Protein AF-A0A7I5E8Y0-F1 (afdb_monomer_lite)

Radius of gyration: 17.75 Å; chains: 1; bounding box: 45×27×52 Å

Foldseek 3Di:
DVVVVVVLVVLLVVLLVLVVVVVVCVVVVVCPPPVPVSVVVVVVVLVVSVVVLVVVCVVVPPDDDDPDPVCVVVVCVVCVSSVLSVLLSVLSVVLVVLVCCCRVVVDPDPPCNSCVSVVVNVVSVVVVVVVVVVVVVVD

Secondary structure (DSSP, 8-state):
-HHHHHHHHHHHHHHHHHHHHHHHHHHTTGGGS-HHHHHHHHHHHHHHHHHHHHHHHHHH-SS-----THHHHHHHHHTHHHHHHHHHHHHHHHHHHHHHHHHTS-----HHHHHHHHHHHHHHHHHHHHHHHHHHHT-

Structure (mmCIF,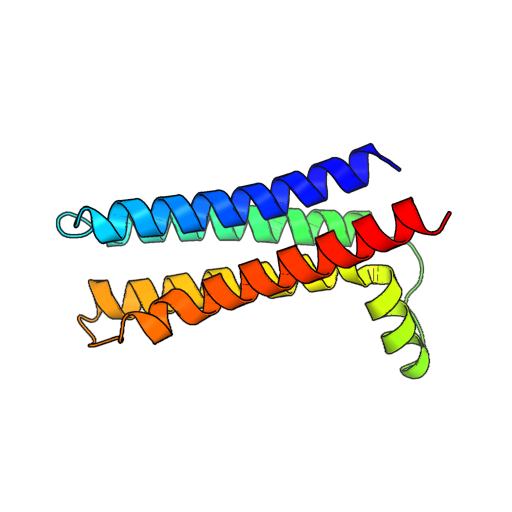 N/CA/C/O backbone):
data_AF-A0A7I5E8Y0-F1
#
_entry.id   AF-A0A7I5E8Y0-F1
#
loop_
_atom_site.group_PDB
_atom_site.id
_atom_site.type_symbol
_atom_site.label_atom_id
_atom_site.label_alt_id
_atom_site.label_comp_id
_atom_site.label_asym_id
_atom_site.label_entity_id
_atom_site.label_seq_id
_atom_site.pdbx_PDB_ins_code
_atom_site.Cartn_x
_atom_site.Cartn_y
_atom_site.Cartn_z
_atom_site.occupancy
_atom_site.B_iso_or_equiv
_atom_site.auth_seq_id
_atom_site.auth_comp_id
_atom_site.auth_asym_id
_atom_site.auth_atom_id
_atom_site.pdbx_PDB_model_num
ATOM 1 N N . MET A 1 1 ? 19.290 9.876 -15.727 1.00 33.78 1 MET A N 1
ATOM 2 C CA . MET A 1 1 ? 18.531 8.641 -15.405 1.00 33.78 1 MET A CA 1
ATOM 3 C C . MET A 1 1 ? 18.499 8.306 -13.907 1.00 33.78 1 MET A C 1
ATOM 5 O O . MET A 1 1 ? 17.454 7.860 -13.460 1.00 33.78 1 MET A O 1
ATOM 9 N N . ALA A 1 2 ? 19.541 8.596 -13.111 1.00 29.73 2 ALA A N 1
ATOM 10 C CA . ALA A 1 2 ? 19.578 8.294 -11.666 1.00 29.73 2 ALA A CA 1
ATOM 11 C C . ALA A 1 2 ? 18.574 9.081 -10.781 1.00 29.73 2 ALA A C 1
ATOM 13 O O . ALA A 1 2 ? 18.039 8.543 -9.813 1.00 29.73 2 ALA A O 1
ATOM 14 N N . VAL A 1 3 ? 18.260 10.337 -11.126 1.00 34.12 3 VAL A N 1
ATOM 15 C CA . VAL A 1 3 ? 17.324 11.185 -10.351 1.00 34.12 3 VAL A CA 1
ATOM 16 C C . VAL A 1 3 ? 15.879 10.669 -10.439 1.00 34.12 3 VAL A C 1
ATOM 18 O O . VAL A 1 3 ? 15.155 10.641 -9.447 1.00 34.12 3 VAL A O 1
ATOM 21 N N . LEU A 1 4 ? 15.483 10.159 -11.612 1.00 43.97 4 LEU A N 1
ATOM 22 C CA . LEU A 1 4 ? 14.143 9.611 -11.847 1.00 43.97 4 LEU A CA 1
ATOM 23 C C . LEU A 1 4 ? 13.924 8.283 -11.104 1.00 43.97 4 LEU A C 1
ATOM 25 O O . LEU A 1 4 ? 12.803 7.971 -10.715 1.00 43.97 4 LEU A O 1
ATOM 29 N N . THR A 1 5 ? 14.983 7.495 -10.900 1.00 50.25 5 THR A N 1
ATOM 30 C CA . THR A 1 5 ? 14.957 6.281 -10.068 1.00 50.25 5 THR A CA 1
ATOM 31 C C . THR A 1 5 ? 14.964 6.598 -8.570 1.00 50.25 5 THR A C 1
ATOM 33 O O . THR A 1 5 ? 14.319 5.883 -7.806 1.00 50.25 5 THR A O 1
ATOM 36 N N . GLY A 1 6 ? 15.611 7.693 -8.152 1.00 51.66 6 GLY A N 1
ATOM 37 C CA . GLY A 1 6 ? 15.645 8.139 -6.754 1.00 51.66 6 GLY A CA 1
ATOM 38 C C . GLY A 1 6 ? 14.268 8.544 -6.222 1.00 51.66 6 GLY A C 1
ATOM 39 O O . GLY A 1 6 ? 13.823 8.012 -5.207 1.00 51.66 6 GLY A O 1
ATOM 40 N N . HIS A 1 7 ? 13.538 9.400 -6.947 1.00 57.16 7 HIS A N 1
ATOM 41 C CA . HIS A 1 7 ? 12.173 9.795 -6.560 1.00 57.16 7 HIS A CA 1
ATOM 42 C C . HIS A 1 7 ? 11.203 8.612 -6.460 1.00 57.16 7 HIS A C 1
ATOM 44 O O . HIS A 1 7 ? 10.363 8.571 -5.564 1.00 57.16 7 HIS A O 1
ATOM 50 N N . LYS A 1 8 ? 11.350 7.607 -7.328 1.00 59.84 8 LYS A N 1
ATOM 51 C CA . LYS A 1 8 ? 10.506 6.403 -7.320 1.00 59.84 8 LYS A CA 1
ATOM 52 C C . LYS A 1 8 ? 10.743 5.511 -6.101 1.00 59.84 8 LYS A C 1
ATOM 54 O O . LYS A 1 8 ? 9.792 4.916 -5.598 1.00 59.84 8 LYS A O 1
ATOM 59 N N . CYS A 1 9 ? 11.988 5.425 -5.634 1.00 63.91 9 CYS A N 1
ATOM 60 C CA . CYS A 1 9 ? 12.346 4.675 -4.432 1.00 63.91 9 CYS A CA 1
ATOM 61 C C . CYS A 1 9 ? 11.833 5.384 -3.171 1.00 63.91 9 CYS A C 1
ATOM 63 O O . CYS A 1 9 ? 11.231 4.747 -2.314 1.00 63.91 9 CYS A O 1
ATOM 65 N N . ILE A 1 10 ? 11.973 6.715 -3.119 1.00 66.88 10 ILE A N 1
ATOM 66 C CA . ILE A 1 10 ? 11.453 7.560 -2.031 1.00 66.88 10 ILE A CA 1
ATOM 67 C C . ILE A 1 10 ? 9.933 7.406 -1.897 1.00 66.88 10 ILE A C 1
ATOM 69 O O . ILE A 1 10 ? 9.427 7.290 -0.788 1.00 66.88 10 ILE A O 1
ATOM 73 N N . ALA A 1 11 ? 9.210 7.334 -3.016 1.00 65.75 11 ALA A N 1
ATOM 74 C CA . ALA A 1 11 ? 7.762 7.143 -3.038 1.00 65.75 11 ALA A CA 1
ATOM 75 C C . ALA A 1 11 ? 7.320 5.800 -2.414 1.00 65.75 11 ALA A C 1
ATOM 77 O O . ALA A 1 11 ? 6.379 5.767 -1.625 1.00 65.75 11 ALA A O 1
ATOM 78 N N . LEU A 1 12 ? 8.006 4.698 -2.738 1.00 66.62 12 LEU A N 1
ATOM 79 C CA . LEU A 1 12 ? 7.767 3.382 -2.124 1.00 66.62 12 LEU A CA 1
ATOM 80 C C . LEU A 1 12 ? 8.129 3.377 -0.634 1.00 66.62 12 LEU A C 1
ATOM 82 O O . LEU A 1 12 ? 7.392 2.831 0.185 1.00 66.62 12 LEU A O 1
ATOM 86 N N . TRP A 1 13 ? 9.240 4.026 -0.287 1.00 72.88 13 TRP A N 1
ATOM 87 C CA . TRP A 1 13 ? 9.667 4.205 1.098 1.00 72.88 13 TRP A CA 1
ATOM 88 C C . TRP A 1 13 ? 8.639 4.983 1.917 1.00 72.88 13 TRP A C 1
ATOM 90 O O . TRP A 1 13 ? 8.342 4.614 3.048 1.00 72.88 13 TRP A O 1
ATOM 100 N N . PHE A 1 14 ? 8.060 6.029 1.332 1.00 72.56 14 PHE A N 1
ATOM 101 C CA . PHE A 1 14 ? 7.040 6.846 1.972 1.00 72.56 14 PHE A CA 1
ATOM 102 C C . PHE A 1 14 ? 5.750 6.055 2.234 1.00 72.56 14 PHE A C 1
ATOM 104 O O . PHE A 1 14 ? 5.207 6.147 3.332 1.00 72.56 14 PHE A O 1
ATOM 111 N N . ILE A 1 15 ? 5.306 5.214 1.285 1.00 72.06 15 ILE A N 1
ATOM 112 C CA . ILE A 1 15 ? 4.180 4.281 1.497 1.00 72.06 15 ILE A CA 1
ATOM 113 C C . ILE A 1 15 ? 4.477 3.341 2.665 1.00 72.06 15 ILE A C 1
ATOM 115 O O . ILE A 1 15 ? 3.656 3.209 3.572 1.00 72.06 15 ILE A O 1
ATOM 119 N N . LEU A 1 16 ? 5.646 2.694 2.653 1.00 73.75 16 LEU A N 1
ATOM 120 C CA . LEU A 1 16 ? 6.040 1.759 3.707 1.00 73.75 16 LEU A CA 1
ATOM 121 C C . LEU A 1 16 ? 6.064 2.443 5.076 1.00 73.75 16 LEU A C 1
ATOM 123 O O . LEU A 1 16 ? 5.531 1.906 6.045 1.00 73.75 16 LEU A O 1
ATOM 127 N N . LEU A 1 17 ? 6.612 3.653 5.143 1.00 79.88 17 LEU A N 1
ATOM 128 C CA . LEU A 1 17 ? 6.685 4.446 6.363 1.00 79.88 17 LEU A CA 1
ATOM 129 C C . LEU A 1 17 ? 5.286 4.827 6.873 1.00 79.88 17 LEU A C 1
ATOM 131 O O . LEU A 1 17 ? 5.010 4.652 8.057 1.00 79.88 17 LEU A O 1
ATOM 135 N N . LEU A 1 18 ? 4.373 5.254 5.996 1.00 76.12 18 LEU A N 1
ATOM 136 C CA . LEU A 1 18 ? 2.969 5.511 6.350 1.00 76.12 18 LEU A CA 1
ATOM 137 C C . LEU A 1 18 ? 2.268 4.256 6.887 1.00 76.12 18 LEU A C 1
ATOM 139 O O . LEU A 1 18 ? 1.593 4.316 7.919 1.00 76.12 18 LEU A O 1
ATOM 143 N N . THR A 1 19 ? 2.460 3.104 6.239 1.00 74.25 19 THR A N 1
ATOM 144 C CA . THR A 1 19 ? 1.890 1.834 6.721 1.00 74.25 19 THR A CA 1
ATOM 145 C C . THR A 1 19 ? 2.483 1.408 8.065 1.00 74.25 19 THR A C 1
ATOM 147 O O . THR A 1 19 ? 1.752 0.935 8.930 1.00 74.25 19 THR A O 1
ATOM 150 N N . LEU A 1 20 ? 3.778 1.647 8.291 1.00 79.19 20 LEU A N 1
ATOM 151 C CA . LEU A 1 20 ? 4.441 1.368 9.564 1.00 79.19 20 LEU A CA 1
ATOM 152 C C . LEU A 1 20 ? 3.877 2.250 10.684 1.00 79.19 20 LEU A C 1
ATOM 154 O O . LEU A 1 20 ? 3.506 1.732 11.733 1.00 79.19 20 LEU A O 1
ATOM 158 N N . ILE A 1 21 ? 3.750 3.561 10.447 1.00 80.12 21 ILE A N 1
ATOM 159 C CA . ILE A 1 21 ? 3.141 4.503 11.400 1.00 80.12 21 ILE A CA 1
ATOM 160 C C . ILE A 1 21 ? 1.719 4.053 11.756 1.00 80.12 21 ILE A C 1
ATOM 162 O O . ILE A 1 21 ? 1.355 4.033 12.930 1.00 80.12 21 ILE A O 1
ATOM 166 N N . SER A 1 22 ? 0.938 3.628 10.759 1.00 74.38 22 SER A N 1
ATOM 167 C CA . SER A 1 22 ? -0.422 3.113 10.964 1.00 74.38 22 SER A CA 1
ATOM 168 C C . SER A 1 22 ? -0.458 1.925 11.926 1.00 74.38 22 SER A C 1
ATOM 170 O O . SER A 1 22 ? -1.337 1.843 12.780 1.00 74.38 22 SER A O 1
ATOM 172 N N . ILE A 1 23 ? 0.501 1.006 11.800 1.00 77.06 23 ILE A N 1
ATOM 173 C CA . ILE A 1 23 ? 0.593 -0.193 12.640 1.00 77.06 23 ILE A CA 1
ATOM 174 C C . ILE A 1 23 ? 1.046 0.144 14.047 1.00 77.06 23 ILE A C 1
ATOM 176 O O . ILE A 1 23 ? 0.479 -0.389 14.992 1.00 77.06 23 ILE A O 1
ATOM 180 N N . VAL A 1 24 ? 2.051 1.007 14.190 1.00 79.81 24 VAL A N 1
ATOM 181 C CA . VAL A 1 24 ? 2.550 1.418 15.508 1.00 79.81 24 VAL A CA 1
ATOM 182 C C . VAL A 1 24 ? 1.419 2.065 16.304 1.00 79.81 24 VAL A C 1
ATOM 184 O O . VAL A 1 24 ? 1.128 1.629 17.412 1.00 79.81 24 VAL A O 1
ATOM 187 N N . ILE A 1 25 ? 0.687 3.003 15.696 1.00 77.00 25 ILE A N 1
ATOM 188 C CA . ILE A 1 25 ? -0.457 3.658 16.348 1.00 77.00 25 ILE A CA 1
ATOM 189 C C . ILE A 1 25 ? -1.590 2.658 16.637 1.00 77.00 25 ILE A C 1
ATOM 191 O O . ILE A 1 25 ? -2.270 2.773 17.656 1.00 77.00 25 ILE A O 1
ATOM 195 N N . TYR A 1 26 ? -1.790 1.661 15.768 1.00 75.25 26 TYR A N 1
ATOM 196 C CA . TYR A 1 26 ? -2.754 0.583 15.999 1.00 75.25 26 TYR A CA 1
ATOM 197 C C . TYR A 1 26 ? -2.378 -0.299 17.196 1.00 75.25 26 TYR A C 1
ATOM 199 O O . TYR A 1 26 ? -3.239 -0.591 18.024 1.00 75.25 26 TYR A O 1
ATOM 207 N N . LEU A 1 27 ? -1.113 -0.707 17.302 1.00 75.81 27 LEU A N 1
ATOM 208 C CA . LEU A 1 27 ? -0.614 -1.545 18.395 1.00 75.81 27 LEU A CA 1
ATOM 209 C C . LEU A 1 27 ? -0.602 -0.805 19.736 1.00 75.81 27 LEU A C 1
ATOM 211 O O . LEU A 1 27 ? -0.900 -1.420 20.756 1.00 75.81 27 LEU A O 1
ATOM 215 N N . ASP A 1 28 ? -0.339 0.501 19.723 1.00 76.88 28 ASP A N 1
ATOM 216 C CA . ASP A 1 28 ? -0.390 1.355 20.916 1.00 76.88 28 ASP A CA 1
ATOM 217 C C . ASP A 1 28 ? -1.828 1.660 21.386 1.00 76.88 28 ASP A C 1
ATOM 219 O O . ASP A 1 28 ? -2.021 2.345 22.390 1.00 76.88 28 ASP A O 1
ATOM 223 N N . GLY A 1 29 ? -2.860 1.192 20.668 1.00 69.31 29 GLY A N 1
ATOM 224 C CA . GLY A 1 29 ? -4.262 1.514 20.972 1.00 69.31 29 GLY A CA 1
ATOM 225 C C . GLY A 1 29 ? -4.616 2.989 20.727 1.00 69.31 29 GLY A C 1
ATOM 226 O O . GLY A 1 29 ? -5.646 3.485 21.179 1.00 69.31 29 GLY A O 1
ATOM 227 N N . GLY A 1 30 ? -3.779 3.726 19.989 1.00 67.00 30 GLY A N 1
ATOM 228 C CA . GLY A 1 30 ? -3.912 5.174 19.799 1.00 67.00 30 GLY A CA 1
ATOM 229 C C . GLY A 1 30 ? -5.169 5.608 19.033 1.00 67.00 30 GLY A C 1
ATOM 230 O O . GLY A 1 30 ? -5.552 6.778 19.078 1.00 67.00 30 GLY A O 1
ATOM 231 N N . PHE A 1 31 ? -5.845 4.675 18.363 1.00 65.62 31 PHE A N 1
ATOM 232 C CA . PHE A 1 31 ? -7.076 4.931 17.617 1.00 65.62 31 PHE A CA 1
ATOM 233 C C . PHE A 1 31 ? -8.335 5.056 18.487 1.00 65.62 31 PHE A C 1
ATOM 235 O O . PHE A 1 31 ? -9.367 5.469 17.963 1.00 65.62 31 PHE A O 1
ATOM 242 N N . ASP A 1 32 ? -8.272 4.769 19.789 1.00 65.12 32 ASP A N 1
ATOM 243 C CA . ASP A 1 32 ? -9.458 4.741 20.661 1.00 65.12 32 ASP A CA 1
ATOM 244 C C . ASP A 1 32 ? -10.111 6.114 20.873 1.00 65.12 32 ASP A C 1
ATOM 246 O O . ASP A 1 32 ? -11.302 6.204 21.166 1.00 65.12 32 ASP A O 1
ATOM 250 N N . LYS A 1 33 ? -9.355 7.210 20.724 1.00 67.25 33 LYS A N 1
ATOM 251 C CA . LYS A 1 33 ? -9.885 8.557 20.985 1.00 67.25 33 LYS A CA 1
ATOM 252 C C . LYS A 1 33 ? -10.569 9.170 19.765 1.00 67.25 33 LYS A C 1
ATOM 254 O O . LYS A 1 33 ? -11.664 9.705 19.908 1.00 67.25 33 LYS A O 1
ATOM 259 N N . GLN A 1 34 ? -9.931 9.141 18.588 1.00 72.94 34 GLN A N 1
ATOM 260 C CA . GLN A 1 34 ? -10.434 9.790 17.362 1.00 72.94 34 GLN A CA 1
ATOM 261 C C . GLN A 1 34 ? -9.899 9.106 16.086 1.00 72.94 34 GLN A C 1
ATOM 263 O O . GLN A 1 34 ? -9.040 9.662 15.395 1.00 72.94 34 GLN A O 1
ATOM 268 N N . PRO A 1 35 ? -10.412 7.917 15.719 1.00 74.62 35 PRO A N 1
ATOM 269 C CA . PRO A 1 35 ? -9.866 7.156 14.598 1.00 74.62 35 PRO A CA 1
ATOM 270 C C . PRO A 1 35 ? -10.078 7.855 13.248 1.00 74.62 35 PRO A C 1
ATOM 272 O O . PRO A 1 35 ? -9.228 7.791 12.362 1.00 74.62 35 PRO A O 1
ATOM 275 N N . TYR A 1 36 ? -11.180 8.594 13.106 1.00 76.38 36 TYR A N 1
ATOM 276 C CA . TYR A 1 36 ? -11.570 9.266 11.866 1.00 76.38 36 TYR A CA 1
ATOM 277 C C . TYR A 1 36 ? -10.568 10.322 11.384 1.00 76.38 36 TYR A C 1
ATOM 279 O O . TYR A 1 36 ? -10.310 10.397 10.187 1.00 76.38 36 TYR A O 1
ATOM 287 N N . LEU A 1 37 ? -9.973 11.117 12.284 1.00 77.06 37 LEU A N 1
ATOM 288 C CA . LEU A 1 37 ? -9.011 12.157 11.887 1.00 77.06 37 LEU A CA 1
ATOM 289 C C . LEU A 1 37 ? -7.760 11.559 11.244 1.00 77.06 37 LEU A C 1
ATOM 291 O O . LEU A 1 37 ? -7.243 12.096 10.267 1.00 77.06 37 LEU A O 1
ATOM 295 N N . MET A 1 38 ? -7.301 10.421 11.760 1.00 77.31 38 MET A N 1
ATOM 296 C CA . MET A 1 38 ? -6.141 9.732 11.213 1.00 77.31 38 MET A CA 1
ATOM 297 C C . MET A 1 38 ? -6.433 9.149 9.825 1.00 77.31 38 MET A C 1
ATOM 299 O O . MET A 1 38 ? -5.628 9.323 8.914 1.00 77.31 38 MET A O 1
ATOM 303 N N . PHE A 1 39 ? -7.615 8.555 9.622 1.00 80.00 39 PHE A N 1
ATOM 304 C CA . PHE A 1 39 ? -8.035 8.096 8.292 1.00 80.00 39 PHE A CA 1
ATOM 305 C C . PHE A 1 39 ? -8.199 9.246 7.290 1.00 80.00 39 PHE A C 1
ATOM 307 O O . PHE A 1 39 ? -7.877 9.077 6.117 1.00 80.00 39 PHE A O 1
ATOM 314 N N . VAL A 1 40 ? -8.640 10.428 7.732 1.00 82.00 40 VAL A N 1
ATOM 315 C CA . VAL A 1 40 ? -8.697 11.621 6.871 1.00 82.00 40 VAL A CA 1
ATOM 316 C C . VAL A 1 40 ? -7.293 12.063 6.453 1.00 82.00 40 VAL A C 1
ATOM 318 O O . VAL A 1 40 ? -7.073 12.341 5.276 1.00 82.00 40 VAL A O 1
ATOM 321 N N . LEU A 1 41 ? -6.324 12.082 7.373 1.00 81.69 41 LEU A N 1
ATOM 322 C CA . LEU A 1 41 ? -4.930 12.402 7.043 1.00 81.69 41 LEU A CA 1
ATOM 323 C C . LEU A 1 41 ? -4.332 11.400 6.049 1.00 81.69 41 LEU A C 1
ATOM 325 O O . LEU A 1 41 ? -3.641 11.800 5.111 1.00 81.69 41 LEU A O 1
ATOM 329 N N . PHE A 1 42 ? -4.637 10.114 6.210 1.00 82.00 42 PHE A N 1
ATOM 330 C CA . PHE A 1 42 ? -4.231 9.083 5.261 1.00 82.00 42 PHE A CA 1
ATOM 331 C C . PHE A 1 42 ? -4.876 9.235 3.891 1.00 82.00 42 PHE A C 1
ATOM 333 O O . PHE A 1 42 ? -4.171 9.155 2.887 1.00 82.00 42 PHE A O 1
ATOM 340 N N . ALA A 1 43 ? -6.169 9.549 3.839 1.00 81.62 43 ALA A N 1
ATOM 341 C CA . ALA A 1 43 ? -6.855 9.816 2.583 1.00 81.62 43 ALA A CA 1
ATOM 342 C C . ALA A 1 43 ? -6.251 11.029 1.854 1.00 81.62 43 ALA A C 1
ATOM 344 O O . ALA A 1 43 ? -6.051 10.984 0.641 1.00 81.62 43 ALA A O 1
ATOM 345 N N . ILE A 1 44 ? -5.898 12.097 2.579 1.00 82.88 44 ILE A N 1
ATOM 346 C CA . ILE A 1 44 ? -5.211 13.261 1.996 1.00 82.88 44 ILE A CA 1
ATOM 347 C C . ILE A 1 44 ? -3.842 12.848 1.443 1.00 82.88 44 ILE A C 1
ATOM 349 O O . ILE A 1 44 ? -3.510 13.197 0.307 1.00 82.88 44 ILE A O 1
ATOM 353 N N . ALA A 1 45 ? -3.060 12.084 2.211 1.00 80.81 45 ALA A N 1
ATOM 354 C CA . ALA A 1 45 ? -1.761 11.587 1.766 1.00 80.81 45 ALA A CA 1
ATOM 355 C C . ALA A 1 45 ? -1.882 10.711 0.505 1.00 80.81 45 ALA A C 1
ATOM 357 O O . ALA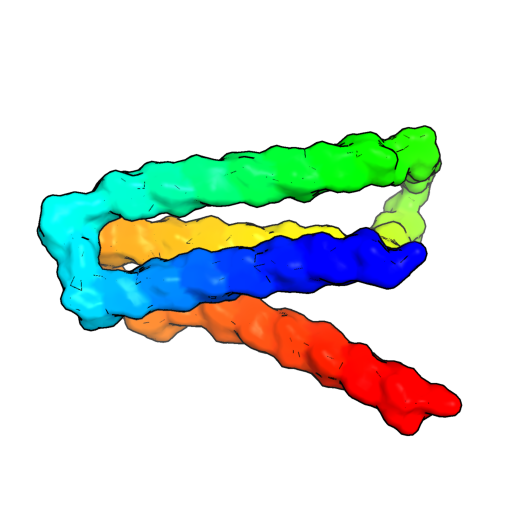 A 1 45 ? -1.066 10.844 -0.408 1.00 80.81 45 ALA A O 1
ATOM 358 N N . ASP A 1 46 ? -2.925 9.887 0.408 1.00 80.81 46 ASP A N 1
ATOM 359 C CA . ASP A 1 46 ? -3.196 9.052 -0.763 1.00 80.81 46 ASP A CA 1
ATOM 360 C C . ASP A 1 46 ? -3.568 9.850 -1.995 1.00 80.81 46 ASP A C 1
ATOM 362 O O . ASP A 1 46 ? -3.042 9.585 -3.075 1.00 80.81 46 ASP A O 1
ATOM 366 N N . VAL A 1 47 ? -4.436 10.850 -1.852 1.00 83.38 47 VAL A N 1
ATOM 367 C CA . VAL A 1 47 ? -4.797 11.733 -2.966 1.00 83.38 47 VAL A CA 1
ATOM 368 C C . VAL A 1 47 ? -3.556 12.458 -3.483 1.00 83.38 47 VAL A C 1
ATOM 370 O O . VAL A 1 47 ? -3.321 12.488 -4.694 1.00 83.38 47 VAL A O 1
ATOM 373 N N . LEU A 1 48 ? -2.717 12.978 -2.582 1.00 81.19 48 LEU A N 1
ATOM 374 C CA . LEU A 1 48 ? -1.443 13.595 -2.952 1.00 81.19 48 LEU A CA 1
ATOM 375 C C . LEU A 1 48 ? -0.529 12.593 -3.668 1.00 81.19 48 LEU A C 1
ATOM 377 O O . LEU A 1 48 ? 0.036 12.907 -4.718 1.00 81.19 48 LEU A O 1
ATOM 381 N N . TYR A 1 49 ? -0.441 11.363 -3.170 1.00 77.25 49 TYR A N 1
ATOM 382 C CA . TYR A 1 49 ? 0.381 10.322 -3.771 1.00 77.25 49 TYR A CA 1
ATOM 383 C C . TYR A 1 49 ? -0.096 9.927 -5.177 1.00 77.25 49 TYR A C 1
ATOM 385 O O . TYR A 1 49 ? 0.694 9.943 -6.126 1.00 77.25 49 TYR A O 1
ATOM 393 N N . VAL A 1 50 ? -1.391 9.657 -5.356 1.00 78.12 50 VAL A N 1
ATOM 394 C CA . VAL A 1 50 ? -1.986 9.350 -6.667 1.00 78.12 50 VAL A CA 1
ATOM 395 C C . VAL A 1 50 ? -1.799 10.513 -7.625 1.00 78.12 50 VAL A C 1
ATOM 397 O O . VAL A 1 50 ? -1.405 10.295 -8.770 1.00 78.12 50 VAL A O 1
ATOM 400 N N . SER A 1 51 ? -2.013 11.747 -7.162 1.00 77.69 51 SER A N 1
ATOM 401 C CA . SER A 1 51 ? -1.812 12.934 -7.994 1.00 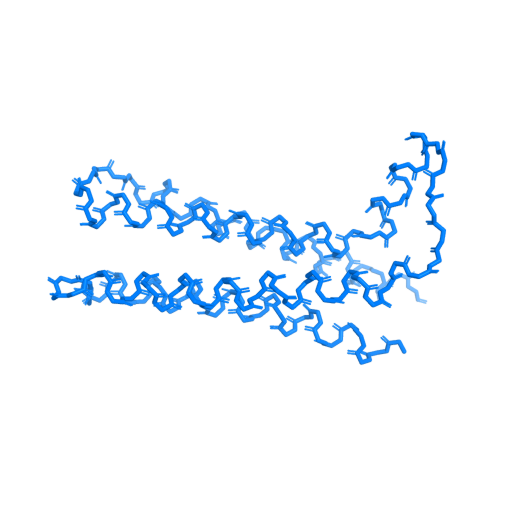77.69 51 SER A CA 1
ATOM 402 C C . SER A 1 51 ? -0.367 13.032 -8.495 1.00 77.69 51 SER A C 1
ATOM 404 O O . SER A 1 51 ? -0.147 13.335 -9.667 1.00 77.69 51 SER A O 1
ATOM 406 N N . SER A 1 52 ? 0.615 12.658 -7.667 1.00 75.69 52 SER A N 1
ATOM 407 C CA . SER A 1 52 ? 2.026 12.628 -8.061 1.00 75.69 52 SER A CA 1
ATOM 408 C C . SER A 1 52 ? 2.319 11.561 -9.126 1.00 75.69 52 SER A C 1
ATOM 410 O O . SER A 1 52 ? 3.059 11.824 -10.079 1.00 75.69 52 SER A O 1
ATOM 412 N N . ILE A 1 53 ? 1.690 10.382 -9.028 1.00 71.81 53 ILE A N 1
ATOM 413 C CA . ILE A 1 53 ? 1.819 9.316 -10.031 1.00 71.81 53 ILE A CA 1
ATOM 414 C C . ILE A 1 53 ? 1.165 9.747 -11.339 1.00 71.81 53 ILE A C 1
ATOM 416 O O . ILE A 1 53 ? 1.781 9.615 -12.396 1.00 71.81 53 ILE A O 1
ATOM 420 N N . VAL A 1 54 ? -0.059 10.275 -11.284 1.00 72.69 54 VAL A N 1
ATOM 421 C CA . VAL A 1 54 ? -0.795 10.748 -12.463 1.00 72.69 54 VAL A CA 1
ATOM 422 C C . VAL A 1 54 ? -0.018 11.864 -13.155 1.00 72.69 54 VAL A C 1
ATOM 424 O O . VAL A 1 54 ? 0.173 11.808 -14.367 1.00 72.69 54 VAL A O 1
ATOM 427 N N . TRP A 1 55 ? 0.531 12.815 -12.400 1.00 71.81 55 TRP A N 1
ATOM 428 C CA . TRP A 1 55 ? 1.401 13.861 -12.937 1.00 71.81 55 TRP A CA 1
ATOM 429 C C . TRP A 1 55 ? 2.675 13.292 -13.580 1.00 71.81 55 TRP A C 1
ATOM 431 O O . TRP A 1 55 ? 3.072 13.698 -14.676 1.00 71.81 55 TRP A O 1
ATOM 441 N N . SER A 1 56 ? 3.301 12.291 -12.955 1.00 66.12 56 SER A N 1
ATOM 442 C CA . SER A 1 56 ? 4.465 11.601 -13.525 1.00 66.12 56 SER A CA 1
ATOM 443 C C . SER A 1 56 ? 4.117 10.826 -14.804 1.00 66.12 56 SER A C 1
ATOM 445 O O . SER A 1 56 ? 4.905 10.787 -15.749 1.00 66.12 56 SER A O 1
ATOM 447 N N . MET A 1 57 ? 2.930 10.225 -14.875 1.00 63.31 57 MET A N 1
ATOM 448 C CA . MET A 1 57 ? 2.426 9.556 -16.075 1.00 63.31 57 MET A CA 1
ATOM 449 C C . MET A 1 57 ? 2.142 10.560 -17.193 1.00 63.31 57 MET A C 1
ATOM 451 O O . MET A 1 57 ? 2.622 10.367 -18.306 1.00 63.31 57 MET A O 1
ATOM 455 N N . LEU A 1 58 ? 1.438 11.654 -16.901 1.00 67.56 58 LEU A N 1
ATOM 456 C CA . LEU A 1 58 ? 1.108 12.705 -17.871 1.00 67.56 58 LEU A CA 1
ATOM 457 C C . LEU A 1 58 ? 2.361 13.372 -18.444 1.00 67.56 58 LEU A C 1
ATOM 459 O O . LEU A 1 58 ? 2.488 13.523 -19.655 1.00 67.56 58 LEU A O 1
ATOM 463 N N . SER A 1 59 ? 3.343 13.677 -17.597 1.00 65.75 59 SER A N 1
ATOM 464 C CA . SER A 1 59 ? 4.622 14.241 -18.051 1.00 65.75 59 SER A CA 1
ATOM 465 C C . SER A 1 59 ? 5.469 13.267 -18.882 1.00 65.75 59 SER A C 1
ATOM 467 O O . SER A 1 59 ? 6.338 13.711 -19.628 1.00 65.75 59 SER A O 1
ATOM 469 N N . THR A 1 60 ? 5.221 11.953 -18.794 1.00 61.38 60 THR A N 1
ATOM 470 C CA . THR A 1 60 ? 5.941 10.927 -19.576 1.00 6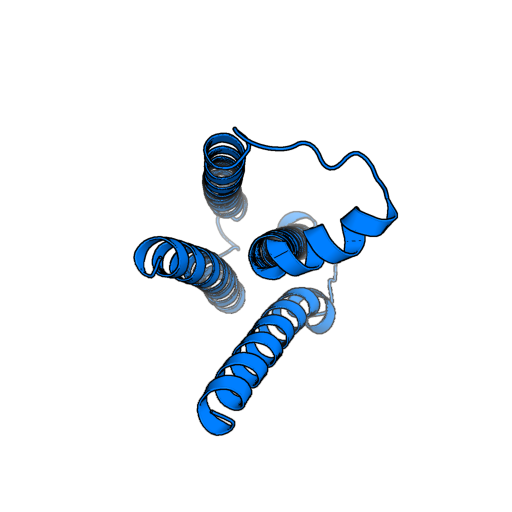1.38 60 THR A CA 1
ATOM 471 C C . THR A 1 60 ? 5.176 10.401 -20.793 1.00 61.38 60 THR A C 1
ATOM 473 O O . THR A 1 60 ? 5.774 9.708 -21.610 1.00 61.38 60 THR A O 1
ATOM 476 N N . THR A 1 61 ? 3.888 10.719 -20.952 1.00 54.72 61 THR A N 1
ATOM 477 C CA . THR A 1 61 ? 3.016 10.180 -22.021 1.00 54.72 61 THR A CA 1
ATOM 478 C C . THR A 1 61 ? 2.947 11.049 -23.278 1.00 54.72 61 THR A C 1
ATOM 480 O O . THR A 1 61 ? 2.157 10.765 -24.174 1.00 54.72 61 THR A O 1
ATOM 483 N N . THR A 1 62 ? 3.816 12.051 -23.428 1.00 48.94 62 THR A N 1
ATOM 484 C CA . THR A 1 62 ? 3.887 12.860 -24.656 1.00 48.94 62 THR A CA 1
ATOM 485 C C . THR A 1 62 ? 4.368 12.103 -25.899 1.00 48.94 62 THR A C 1
ATOM 487 O O . THR A 1 62 ? 4.295 12.673 -26.980 1.00 48.94 62 THR A O 1
ATOM 490 N N . PHE A 1 63 ? 4.786 10.833 -25.822 1.00 49.75 63 PHE A N 1
ATOM 491 C CA . PHE A 1 63 ? 5.153 10.066 -27.018 1.00 49.75 63 PHE A CA 1
ATOM 492 C C . PHE A 1 63 ? 4.736 8.584 -26.965 1.00 49.75 63 PHE A C 1
ATOM 494 O O . PHE A 1 63 ? 5.136 7.827 -26.085 1.00 49.75 63 PHE A O 1
ATOM 501 N N . SER A 1 64 ? 4.002 8.183 -28.010 1.00 49.78 64 SER A N 1
ATOM 502 C CA . SER A 1 64 ? 3.649 6.827 -28.476 1.00 49.78 64 SER A CA 1
ATOM 503 C C . SER A 1 64 ? 2.576 6.030 -27.709 1.00 49.78 64 SER A C 1
ATOM 505 O O . SER A 1 64 ? 2.836 5.347 -26.723 1.00 49.78 64 SER A O 1
ATOM 507 N N . LEU A 1 65 ? 1.355 6.050 -28.259 1.00 53.09 65 LEU A N 1
ATOM 508 C CA . LEU A 1 65 ? 0.281 5.094 -27.977 1.00 53.09 65 LEU A CA 1
ATOM 509 C C . LEU A 1 65 ? 0.645 3.732 -28.619 1.00 53.09 65 LEU A C 1
ATOM 511 O O . LEU A 1 65 ? 0.839 3.691 -29.838 1.00 53.09 65 LEU A O 1
ATOM 515 N N . PRO A 1 66 ? 0.751 2.615 -27.877 1.00 51.62 66 PRO A N 1
ATOM 516 C CA . PRO A 1 66 ? 1.036 1.319 -28.484 1.00 51.62 66 PRO A CA 1
ATOM 517 C C . PRO A 1 66 ? -0.231 0.751 -29.143 1.00 51.62 66 PRO A C 1
ATOM 519 O O . PRO A 1 66 ? -1.230 0.493 -28.480 1.00 51.62 66 PRO A O 1
ATOM 522 N N . GLN A 1 67 ? -0.183 0.547 -30.462 1.00 55.16 67 GLN A N 1
ATOM 523 C CA . GLN A 1 67 ? -1.317 0.120 -31.298 1.00 55.16 67 GLN A CA 1
ATOM 524 C C . GLN A 1 67 ? -1.671 -1.384 -31.205 1.00 55.16 67 GLN A C 1
ATOM 526 O O . GLN A 1 67 ? -2.607 -1.811 -31.872 1.00 55.16 67 GLN A O 1
ATOM 531 N N . ASN A 1 68 ? -0.963 -2.207 -30.413 1.00 50.44 68 ASN A N 1
ATOM 532 C CA . ASN A 1 68 ? -1.140 -3.670 -30.431 1.00 50.44 68 ASN A CA 1
ATOM 533 C C . ASN A 1 68 ? -1.098 -4.340 -29.043 1.00 50.44 68 ASN A C 1
ATOM 535 O O . ASN A 1 68 ? -0.201 -4.082 -28.240 1.00 50.44 68 ASN A O 1
ATOM 539 N N . TYR A 1 69 ? -2.019 -5.281 -28.792 1.00 52.38 69 TYR A N 1
ATOM 540 C CA . TYR A 1 69 ? -2.146 -6.021 -27.523 1.00 52.38 69 TYR A CA 1
ATOM 541 C C . TYR A 1 69 ? -0.964 -6.964 -27.219 1.00 52.38 69 TYR A C 1
ATOM 543 O O . TYR A 1 69 ? -0.676 -7.233 -26.056 1.00 52.38 69 TYR A O 1
ATOM 551 N N . SER A 1 70 ? -0.216 -7.424 -28.225 1.00 54.50 70 SER A N 1
ATOM 552 C CA . SER A 1 70 ? 1.029 -8.185 -28.014 1.00 54.50 70 SER A CA 1
ATOM 553 C C . SER A 1 70 ? 2.154 -7.317 -27.433 1.00 54.50 70 SER A C 1
ATOM 555 O O . SER A 1 70 ? 2.982 -7.793 -26.657 1.00 54.50 70 SER A O 1
ATOM 557 N N . HIS A 1 71 ? 2.138 -6.014 -27.726 1.00 52.84 71 HIS A N 1
ATOM 558 C CA . HIS A 1 71 ? 3.062 -5.043 -27.151 1.00 52.84 71 HIS A CA 1
ATOM 559 C C . HIS A 1 71 ? 2.675 -4.617 -25.732 1.00 52.84 71 HIS A C 1
ATOM 561 O O . HIS A 1 71 ? 3.526 -4.063 -25.045 1.00 52.84 71 HIS A O 1
ATOM 567 N N . LEU A 1 72 ? 1.458 -4.908 -25.251 1.00 56.28 72 LEU A N 1
ATOM 568 C CA . LEU A 1 72 ? 1.043 -4.580 -23.881 1.00 56.28 72 LEU A CA 1
ATOM 569 C C . LEU A 1 72 ? 1.863 -5.342 -22.838 1.00 56.28 72 LEU A C 1
ATOM 571 O O . LEU A 1 72 ? 2.258 -4.749 -21.842 1.00 56.28 72 LEU A O 1
ATOM 575 N N . TYR A 1 73 ? 2.190 -6.617 -23.072 1.00 55.06 73 TYR A N 1
ATOM 576 C CA . TYR A 1 73 ? 3.037 -7.377 -22.144 1.00 55.06 73 TYR A CA 1
ATOM 577 C C . TYR A 1 73 ? 4.465 -6.815 -22.101 1.00 55.06 73 TYR A C 1
ATOM 579 O O . TYR A 1 73 ? 5.032 -6.610 -21.029 1.00 55.06 73 TYR A O 1
ATOM 587 N N . SER A 1 74 ? 5.019 -6.472 -23.268 1.00 54.09 74 SER A N 1
ATOM 588 C CA . SER A 1 74 ? 6.340 -5.844 -23.370 1.00 54.09 74 SER A CA 1
ATOM 589 C C . SER A 1 74 ? 6.352 -4.420 -22.792 1.00 54.09 74 SER A C 1
ATOM 591 O O . SER A 1 74 ? 7.339 -4.011 -22.188 1.00 54.09 74 SER A O 1
ATOM 593 N N . TYR A 1 75 ? 5.245 -3.682 -22.910 1.00 55.34 75 TYR A N 1
ATOM 594 C CA . TYR A 1 75 ? 5.035 -2.352 -22.334 1.00 55.34 75 TYR A CA 1
ATOM 595 C C . TYR A 1 75 ? 4.875 -2.405 -20.808 1.00 55.34 75 TYR A C 1
ATOM 597 O O . TYR A 1 75 ? 5.478 -1.606 -20.096 1.00 55.34 75 TYR A O 1
ATOM 605 N N . LEU A 1 76 ? 4.136 -3.387 -20.285 1.00 54.47 76 LEU A N 1
ATOM 606 C CA . LEU A 1 76 ? 4.009 -3.653 -18.849 1.00 54.47 76 LEU A CA 1
ATOM 607 C C . LEU A 1 76 ? 5.340 -4.097 -18.239 1.00 54.47 76 LEU A C 1
ATOM 609 O O . LEU A 1 76 ? 5.659 -3.697 -17.122 1.00 54.47 76 LEU A O 1
ATOM 613 N N . TYR A 1 77 ? 6.144 -4.867 -18.977 1.00 55.62 77 TYR A N 1
ATOM 614 C CA . TYR A 1 77 ? 7.509 -5.201 -18.578 1.00 55.62 77 TYR A CA 1
ATOM 615 C C . TYR A 1 77 ? 8.420 -3.962 -18.579 1.00 55.62 77 TYR A C 1
ATOM 617 O O . TYR A 1 77 ? 9.18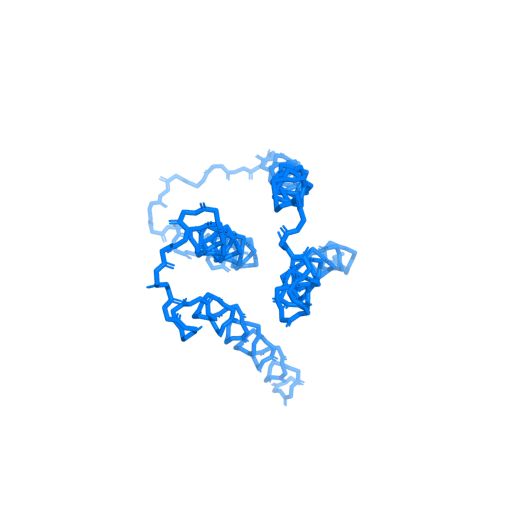1 -3.753 -17.636 1.00 55.62 77 TYR A O 1
ATOM 625 N N . PHE A 1 78 ? 8.298 -3.091 -19.585 1.00 55.09 78 PHE A N 1
ATOM 626 C CA . PHE A 1 78 ? 9.056 -1.838 -19.674 1.00 55.09 78 PHE A CA 1
ATOM 627 C C . PHE A 1 78 ? 8.650 -0.813 -18.597 1.00 55.09 78 PHE A C 1
ATOM 629 O O . PHE A 1 78 ? 9.475 -0.042 -18.111 1.00 55.09 78 PHE A O 1
ATOM 636 N N . HIS A 1 79 ? 7.389 -0.837 -18.159 1.00 64.06 79 HIS A N 1
ATOM 637 C CA . HIS A 1 79 ? 6.858 -0.012 -17.070 1.00 64.06 79 HIS A CA 1
ATOM 638 C C . HIS A 1 79 ? 6.671 -0.778 -15.757 1.00 64.06 79 HIS A C 1
ATOM 640 O O . HIS A 1 79 ? 5.905 -0.337 -14.896 1.00 64.06 79 HIS A O 1
ATOM 646 N N . ARG A 1 80 ? 7.398 -1.886 -15.565 1.00 65.56 80 ARG A N 1
ATOM 647 C CA . ARG A 1 80 ? 7.286 -2.759 -14.388 1.00 65.56 80 ARG A CA 1
ATOM 648 C C . ARG A 1 80 ? 7.382 -1.992 -13.069 1.00 65.56 80 ARG A C 1
ATOM 650 O O . ARG A 1 80 ? 6.607 -2.263 -12.161 1.00 65.56 80 ARG A O 1
ATOM 657 N N . ASP A 1 81 ? 8.240 -0.978 -12.992 1.00 64.44 81 ASP A N 1
ATOM 658 C CA . ASP A 1 81 ? 8.360 -0.111 -11.813 1.00 64.44 81 ASP A CA 1
ATOM 659 C C . ASP A 1 81 ? 7.054 0.629 -11.480 1.00 64.44 81 ASP A C 1
ATOM 661 O O . ASP A 1 81 ? 6.678 0.750 -10.316 1.00 64.44 81 ASP A O 1
ATOM 665 N N . LYS A 1 82 ? 6.340 1.114 -12.504 1.00 68.25 82 LYS A N 1
ATOM 666 C CA . LYS A 1 82 ? 5.064 1.819 -12.331 1.00 68.25 82 LYS A CA 1
ATOM 667 C C . LYS A 1 82 ? 3.951 0.848 -11.927 1.00 68.25 82 LYS A C 1
ATOM 669 O O . LYS A 1 82 ? 3.107 1.192 -11.106 1.00 68.25 82 LYS A O 1
ATOM 674 N N . VAL A 1 83 ? 3.981 -0.376 -12.461 1.00 71.44 83 VAL A N 1
ATOM 675 C CA . VAL A 1 83 ? 3.058 -1.457 -12.076 1.00 71.44 83 VAL A CA 1
ATOM 676 C C . VAL A 1 83 ? 3.282 -1.865 -10.618 1.00 71.44 83 VAL A C 1
ATOM 678 O O . VAL A 1 83 ? 2.317 -2.011 -9.876 1.00 71.44 83 VAL A O 1
ATOM 681 N N . VAL A 1 84 ? 4.539 -1.987 -10.181 1.00 73.12 84 VAL A N 1
ATOM 682 C CA . VAL A 1 84 ? 4.898 -2.295 -8.786 1.00 73.12 84 VAL A CA 1
ATOM 683 C C . VAL A 1 84 ? 4.435 -1.189 -7.833 1.00 73.12 84 VAL A C 1
ATOM 685 O O . VAL A 1 84 ? 3.870 -1.495 -6.785 1.00 73.12 84 VAL A O 1
ATOM 688 N N . GLN A 1 85 ? 4.605 0.084 -8.200 1.00 72.94 85 GLN A N 1
ATOM 689 C CA . GLN A 1 85 ? 4.094 1.212 -7.410 1.00 72.94 85 GLN A CA 1
ATOM 690 C C . GLN A 1 85 ? 2.566 1.203 -7.302 1.00 72.94 85 GLN A C 1
ATOM 692 O O . GLN A 1 85 ? 2.029 1.371 -6.210 1.00 72.94 85 GLN A O 1
ATOM 697 N N . LEU A 1 86 ? 1.865 0.959 -8.412 1.00 76.12 86 LEU A N 1
ATOM 698 C CA . LEU A 1 86 ? 0.406 0.880 -8.426 1.00 76.12 86 LEU A CA 1
ATOM 699 C C . LEU A 1 86 ? -0.106 -0.311 -7.601 1.00 76.12 86 LEU A C 1
ATOM 701 O O . LEU A 1 86 ? -1.044 -0.162 -6.824 1.00 76.12 86 LEU A O 1
ATOM 705 N N . ALA A 1 87 ? 0.543 -1.472 -7.713 1.00 79.75 87 ALA A N 1
ATOM 706 C CA . ALA A 1 87 ? 0.225 -2.649 -6.908 1.00 79.75 87 ALA A CA 1
ATOM 707 C C . ALA A 1 87 ? 0.464 -2.398 -5.409 1.00 79.75 87 ALA A C 1
ATOM 709 O O . ALA A 1 87 ? -0.389 -2.733 -4.589 1.00 79.75 87 ALA A O 1
ATOM 710 N N . GLY A 1 88 ? 1.581 -1.758 -5.048 1.00 79.31 88 GLY A N 1
ATOM 711 C CA . GLY A 1 88 ? 1.873 -1.370 -3.666 1.00 79.31 88 GLY A CA 1
ATOM 712 C C . GLY A 1 88 ? 0.850 -0.379 -3.108 1.00 79.31 88 GLY A C 1
ATOM 713 O O . GLY A 1 88 ? 0.399 -0.532 -1.976 1.00 79.31 88 GLY A O 1
ATOM 714 N N . PHE A 1 89 ? 0.419 0.585 -3.921 1.00 81.88 89 PHE A N 1
ATOM 715 C CA . PHE A 1 89 ? -0.619 1.541 -3.548 1.00 81.88 89 PHE A CA 1
ATOM 716 C C . PHE A 1 89 ? -1.989 0.874 -3.333 1.00 81.88 89 PHE A C 1
ATOM 718 O O . PHE A 1 89 ? -2.651 1.131 -2.330 1.00 81.88 89 PHE A O 1
ATOM 725 N N . LEU A 1 90 ? -2.393 -0.047 -4.214 1.00 83.19 90 LEU A N 1
ATOM 726 C CA . LEU A 1 90 ? -3.628 -0.825 -4.042 1.00 83.19 90 LEU A CA 1
ATOM 727 C C . LEU A 1 90 ? -3.596 -1.683 -2.770 1.00 83.19 90 LEU A C 1
ATOM 729 O O . LEU A 1 90 ? -4.589 -1.747 -2.040 1.00 83.19 90 LEU A O 1
ATOM 733 N N . LEU A 1 91 ? -2.456 -2.315 -2.475 1.00 84.12 91 LEU A N 1
ATOM 734 C CA . LEU A 1 91 ? -2.263 -3.073 -1.237 1.00 84.12 91 LEU A CA 1
ATOM 735 C C . LEU A 1 91 ? -2.333 -2.167 -0.002 1.00 84.12 91 LEU A C 1
ATOM 737 O O . LEU A 1 91 ? -2.935 -2.559 0.997 1.00 84.12 91 LEU A O 1
ATOM 741 N N . LYS A 1 92 ? -1.794 -0.945 -0.084 1.00 84.31 92 LYS A N 1
ATOM 742 C CA . LYS A 1 92 ? -1.895 0.060 0.980 1.00 84.31 92 LYS A CA 1
ATOM 743 C C . LYS A 1 92 ? -3.342 0.480 1.240 1.00 84.31 92 LYS A C 1
ATOM 745 O O . LYS A 1 92 ? -3.770 0.441 2.389 1.00 84.31 92 LYS A O 1
ATOM 750 N N . ILE A 1 93 ? -4.117 0.797 0.200 1.00 84.50 93 ILE A N 1
ATOM 751 C CA . ILE A 1 93 ? -5.550 1.112 0.357 1.00 84.50 93 ILE A CA 1
ATOM 752 C C . ILE A 1 93 ? -6.288 -0.076 0.979 1.00 84.50 93 ILE A C 1
ATOM 754 O O . ILE A 1 93 ? -7.079 0.090 1.902 1.00 84.50 93 ILE A O 1
ATOM 758 N N . THR A 1 94 ? -6.004 -1.292 0.507 1.00 86.00 94 THR A N 1
ATOM 759 C CA . THR A 1 94 ? -6.637 -2.512 1.029 1.00 86.00 94 THR A CA 1
ATOM 760 C C . THR A 1 94 ? -6.347 -2.694 2.523 1.00 86.00 94 THR A C 1
ATOM 762 O O . THR A 1 94 ? -7.252 -3.015 3.294 1.00 86.00 94 THR A O 1
ATOM 765 N N . PHE A 1 95 ? -5.106 -2.440 2.948 1.00 86.06 95 PHE A N 1
ATOM 766 C CA . PHE A 1 95 ? -4.718 -2.439 4.357 1.00 86.06 95 PHE A CA 1
ATOM 767 C C . PHE A 1 95 ? -5.514 -1.412 5.169 1.00 86.06 95 PHE A C 1
ATOM 769 O O . PHE A 1 95 ? -6.079 -1.762 6.205 1.00 86.06 95 PHE A O 1
ATOM 776 N N . GLU A 1 96 ? -5.622 -0.173 4.692 1.00 83.00 96 GLU A N 1
ATOM 777 C CA . GLU A 1 96 ? -6.380 0.869 5.388 1.00 83.00 96 GLU A CA 1
ATOM 778 C C . GLU A 1 96 ? -7.873 0.575 5.453 1.00 83.00 96 GLU A C 1
ATOM 780 O O . GLU A 1 96 ? -8.487 0.815 6.488 1.00 83.00 96 GLU A O 1
ATOM 785 N N . CYS A 1 97 ? -8.454 -0.016 4.408 1.00 84.25 97 CYS A N 1
ATOM 786 C CA . CYS A 1 97 ? -9.833 -0.491 4.443 1.00 84.25 97 CYS A CA 1
ATOM 787 C C . CYS A 1 97 ? -10.034 -1.578 5.507 1.00 84.25 97 CYS A C 1
ATOM 789 O O . CYS A 1 97 ? -11.028 -1.537 6.235 1.00 84.25 97 CYS A O 1
ATOM 791 N N . PHE A 1 98 ? -9.107 -2.535 5.640 1.00 84.38 98 PHE A N 1
ATOM 792 C CA . PHE A 1 98 ? -9.182 -3.541 6.705 1.00 84.38 98 PHE A CA 1
ATOM 793 C C . PHE A 1 98 ? -9.026 -2.927 8.094 1.00 84.38 98 PHE A C 1
ATOM 795 O O . PHE A 1 98 ? -9.746 -3.310 9.018 1.00 84.38 98 PHE A O 1
ATOM 802 N N . LEU A 1 99 ? -8.121 -1.961 8.237 1.00 82.56 99 LEU A N 1
ATOM 803 C CA . LEU A 1 99 ? -7.879 -1.256 9.490 1.00 82.56 99 LEU A CA 1
ATOM 804 C C . LEU A 1 99 ? -9.107 -0.418 9.881 1.00 82.56 99 LEU A C 1
ATOM 806 O O . LEU A 1 99 ? -9.570 -0.495 11.017 1.00 82.56 99 LEU A O 1
ATOM 810 N N 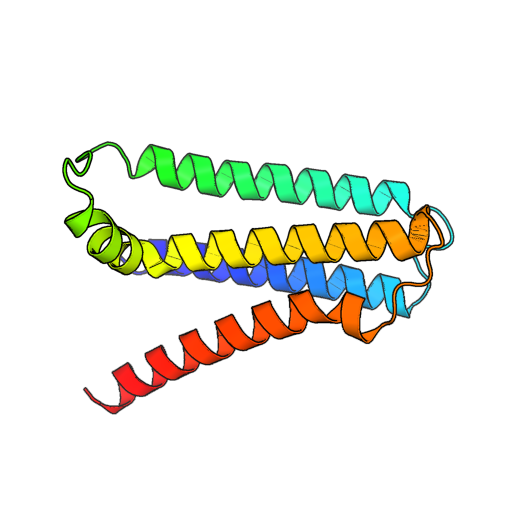. PHE A 1 100 ? -9.725 0.272 8.923 1.00 83.25 100 PHE A N 1
ATOM 811 C CA . PHE A 1 100 ? -10.983 0.992 9.108 1.00 83.25 100 PHE A CA 1
ATOM 812 C C . PHE A 1 100 ? -12.125 0.051 9.497 1.00 83.25 100 PHE A C 1
ATOM 814 O O . PHE A 1 100 ? -12.838 0.310 10.463 1.00 83.25 100 PHE A O 1
ATOM 821 N N . ALA A 1 101 ? -12.280 -1.079 8.802 1.00 83.69 101 ALA A N 1
ATOM 822 C CA . ALA A 1 101 ? -13.315 -2.055 9.129 1.00 83.69 101 ALA A CA 1
ATOM 823 C C . ALA A 1 101 ? -13.135 -2.654 10.533 1.00 83.69 101 ALA A C 1
ATOM 825 O O . ALA A 1 101 ? -14.118 -2.914 11.227 1.00 83.69 101 ALA A O 1
ATOM 826 N N . LYS A 1 102 ? -11.893 -2.848 10.977 1.00 82.94 102 LYS A N 1
ATOM 827 C CA . LYS A 1 102 ? -11.617 -3.357 12.319 1.00 82.94 102 LYS A CA 1
ATOM 828 C C . LYS A 1 102 ? -11.893 -2.320 13.407 1.00 82.94 102 LYS A C 1
ATOM 830 O O . LYS A 1 102 ? -12.470 -2.666 14.430 1.00 82.94 102 LYS A O 1
ATOM 835 N N . ILE A 1 103 ? -11.483 -1.071 13.194 1.00 82.25 103 ILE A N 1
ATOM 836 C CA . ILE A 1 103 ? -11.551 -0.018 14.217 1.00 82.25 103 ILE A CA 1
ATOM 837 C C . ILE A 1 103 ? -12.921 0.659 14.244 1.00 82.25 103 ILE A C 1
ATOM 839 O O . ILE A 1 103 ? -13.535 0.764 15.298 1.00 82.25 103 ILE A O 1
ATOM 843 N N . VAL A 1 104 ? -13.411 1.111 13.089 1.00 79.25 104 VAL A N 1
ATOM 844 C CA . VAL A 1 104 ? -14.633 1.922 12.990 1.00 79.25 104 VAL A CA 1
ATOM 845 C C . VAL A 1 104 ? -15.886 1.058 12.932 1.00 79.25 104 VAL A C 1
ATOM 847 O O . VAL A 1 104 ? -16.873 1.368 13.589 1.00 79.25 104 VAL A O 1
ATOM 850 N N . LEU A 1 105 ? -15.857 -0.034 12.164 1.00 77.94 105 LEU A N 1
ATOM 851 C CA . LEU A 1 105 ? -16.997 -0.957 12.074 1.00 77.94 105 LEU A CA 1
ATOM 852 C C . LEU A 1 105 ? -16.969 -2.031 13.174 1.00 77.94 105 LEU A C 1
ATOM 854 O O . LEU A 1 105 ? -17.836 -2.903 13.179 1.00 77.94 105 LEU A O 1
ATOM 858 N N . SER A 1 106 ? -15.963 -1.996 14.062 1.00 75.31 106 SER A N 1
ATOM 859 C CA . SER A 1 106 ? -15.716 -2.980 15.129 1.00 75.31 106 SER A CA 1
ATOM 860 C C . SER A 1 106 ? -15.833 -4.434 14.657 1.00 75.31 106 SER A C 1
ATOM 862 O O . SER A 1 106 ? -16.242 -5.320 15.406 1.00 75.31 106 SER A O 1
ATOM 864 N N . LYS A 1 107 ? -15.500 -4.693 13.387 1.00 78.38 107 LYS A N 1
ATOM 865 C CA . LYS A 1 107 ? -15.612 -6.021 12.793 1.00 78.38 107 LYS A CA 1
ATOM 866 C C . LYS A 1 107 ? -14.418 -6.860 13.227 1.00 78.38 107 LYS A C 1
ATOM 868 O O . LYS A 1 107 ? -13.278 -6.394 13.189 1.00 78.38 107 LYS A O 1
ATOM 873 N N . GLU A 1 108 ? -14.658 -8.121 13.571 1.00 76.75 108 GLU A N 1
ATOM 874 C CA . GLU A 1 108 ? -13.595 -9.070 13.903 1.00 76.75 108 GLU A CA 1
ATOM 875 C C . GLU A 1 108 ? -12.779 -9.425 12.652 1.00 76.75 108 GLU A C 1
ATOM 877 O O . GLU A 1 108 ? -13.038 -10.401 11.949 1.00 76.75 108 GLU A O 1
ATOM 882 N N . VAL A 1 109 ? -11.794 -8.586 12.334 1.00 79.12 109 VAL A N 1
ATOM 883 C CA . VAL A 1 109 ? -10.802 -8.867 11.296 1.00 79.12 109 VAL A CA 1
ATOM 884 C C . VAL A 1 109 ? -9.610 -9.563 11.960 1.00 79.12 109 VAL A C 1
ATOM 886 O O . VAL A 1 109 ? -8.918 -8.940 12.785 1.00 79.12 109 VAL A O 1
ATOM 889 N N . PRO A 1 110 ? -9.340 -10.842 11.627 1.00 83.81 110 PRO A N 1
ATOM 890 C CA . PRO A 1 110 ? -8.211 -11.561 12.193 1.00 83.81 110 PRO A CA 1
ATOM 891 C C . PRO A 1 110 ? -6.904 -10.864 11.811 1.00 83.81 110 PRO A C 1
ATOM 893 O O . PRO A 1 110 ? -6.737 -10.365 10.697 1.00 83.81 110 PRO A O 1
ATOM 896 N N . LEU A 1 111 ? -5.958 -10.835 12.749 1.00 77.75 111 LEU A N 1
ATOM 897 C CA . LEU A 1 111 ? -4.712 -10.070 12.630 1.00 77.75 111 LEU A CA 1
ATOM 898 C C . LEU A 1 111 ? -3.881 -10.509 11.407 1.00 77.75 111 LEU A C 1
ATOM 900 O O . LEU A 1 111 ? -3.299 -9.675 10.719 1.00 77.75 111 LEU A O 1
ATOM 904 N N . PHE A 1 112 ? -3.924 -11.800 11.064 1.00 79.88 112 PHE A N 1
ATOM 905 C CA . PHE A 1 112 ? -3.317 -12.336 9.843 1.00 79.88 112 PHE A CA 1
ATOM 906 C C . PHE A 1 112 ? -3.881 -11.699 8.562 1.00 79.88 112 PHE A C 1
ATOM 908 O O . PHE A 1 112 ? -3.120 -11.330 7.672 1.00 79.88 112 PHE A O 1
ATOM 915 N N . MET A 1 113 ? -5.203 -11.520 8.475 1.00 82.12 113 MET A N 1
ATOM 916 C CA . MET A 1 113 ? -5.848 -10.913 7.307 1.00 82.12 113 MET A CA 1
ATOM 917 C C . MET A 1 113 ? -5.523 -9.421 7.213 1.00 82.12 113 MET A C 1
ATOM 919 O O . MET A 1 113 ? -5.244 -8.933 6.121 1.00 82.12 113 MET A O 1
ATOM 923 N N . LEU A 1 114 ? -5.460 -8.731 8.357 1.00 81.56 114 LEU A N 1
ATOM 924 C CA . LEU A 1 114 ? -5.045 -7.329 8.434 1.00 81.56 114 LEU A CA 1
ATOM 925 C C . LEU A 1 114 ? -3.592 -7.134 7.972 1.00 81.56 114 LEU A C 1
ATOM 927 O O . LEU A 1 114 ? -3.315 -6.207 7.224 1.00 81.56 114 LEU A O 1
ATOM 931 N N . LEU A 1 115 ? -2.668 -8.013 8.367 1.00 82.06 115 LEU A N 1
ATOM 932 C CA . LEU A 1 115 ? -1.260 -7.925 7.960 1.00 82.06 115 LEU A CA 1
ATOM 933 C C . LEU A 1 115 ? -0.992 -8.463 6.548 1.00 82.06 115 LEU A C 1
ATOM 935 O O . LEU A 1 115 ? 0.066 -8.181 5.988 1.00 82.06 115 LEU A O 1
ATOM 939 N N . SER A 1 116 ? -1.916 -9.229 5.959 1.00 84.12 116 SER A N 1
ATOM 940 C CA . SER A 1 116 ? -1.722 -9.865 4.648 1.00 84.12 116 SER A CA 1
ATOM 941 C C . SER A 1 116 ? -1.278 -8.909 3.528 1.00 84.12 116 SER A C 1
ATOM 943 O O . SER A 1 116 ? -0.350 -9.273 2.799 1.00 84.12 116 SER A O 1
ATOM 945 N N . PRO A 1 117 ? -1.805 -7.670 3.401 1.00 83.69 117 PRO A N 1
ATOM 946 C CA . PRO A 1 117 ? -1.355 -6.761 2.352 1.00 83.69 117 PRO A CA 1
ATOM 947 C C . PRO A 1 117 ? 0.083 -6.291 2.588 1.00 83.69 117 PRO A C 1
ATOM 949 O O . PRO A 1 117 ? 0.828 -6.077 1.636 1.00 83.69 117 PRO A O 1
ATOM 952 N N . LEU A 1 118 ? 0.506 -6.188 3.849 1.00 80.69 118 LEU A N 1
ATOM 953 C CA . LEU A 1 118 ? 1.860 -5.785 4.209 1.00 80.69 118 LEU A CA 1
ATOM 954 C C . LEU A 1 118 ? 2.874 -6.874 3.870 1.00 80.69 118 LEU A C 1
ATOM 956 O O . LEU A 1 118 ? 3.898 -6.583 3.253 1.00 80.69 118 LEU A O 1
ATOM 960 N N . TRP A 1 119 ? 2.562 -8.133 4.190 1.00 81.69 119 TRP A N 1
ATOM 961 C CA . TRP A 1 119 ? 3.384 -9.276 3.781 1.00 81.69 119 TRP A CA 1
ATOM 962 C C . TRP A 1 119 ? 3.567 -9.325 2.262 1.00 81.69 119 TRP A C 1
ATOM 964 O O . TRP A 1 119 ? 4.671 -9.589 1.788 1.00 81.69 119 TRP A O 1
ATOM 974 N N . LEU A 1 120 ? 2.518 -9.006 1.496 1.00 82.81 120 LEU A N 1
ATOM 975 C CA . LEU A 1 120 ? 2.595 -8.920 0.038 1.00 82.81 120 LEU A CA 1
ATOM 976 C C . LEU A 1 120 ? 3.490 -7.769 -0.435 1.00 82.81 120 LEU A C 1
ATOM 978 O O . LEU A 1 120 ? 4.337 -7.993 -1.300 1.00 82.81 120 LEU A O 1
ATOM 982 N N . ILE A 1 121 ? 3.366 -6.568 0.141 1.00 80.56 121 ILE A N 1
ATOM 983 C CA . ILE A 1 121 ? 4.261 -5.442 -0.182 1.00 80.56 121 ILE A CA 1
ATOM 984 C C . ILE A 1 121 ? 5.719 -5.832 0.100 1.00 80.56 121 ILE A C 1
ATOM 986 O O . ILE A 1 121 ? 6.595 -5.618 -0.738 1.00 80.56 121 ILE A O 1
ATOM 990 N N . LEU A 1 122 ? 5.979 -6.454 1.250 1.00 79.88 122 LEU A N 1
ATOM 991 C CA . LEU A 1 122 ? 7.321 -6.851 1.664 1.00 79.88 122 LEU A CA 1
ATOM 992 C C . LEU A 1 122 ? 7.900 -7.941 0.746 1.00 79.88 122 LEU A C 1
ATOM 994 O O . LEU A 1 122 ? 9.054 -7.843 0.335 1.00 79.88 122 LEU A O 1
ATOM 998 N N . ALA A 1 123 ? 7.089 -8.920 0.336 1.00 83.25 123 ALA A N 1
ATOM 999 C CA . ALA A 1 123 ? 7.483 -9.927 -0.647 1.00 83.25 123 ALA A CA 1
ATOM 1000 C C . ALA A 1 123 ? 7.824 -9.302 -2.012 1.00 83.25 123 ALA A C 1
ATOM 1002 O O . ALA A 1 123 ? 8.837 -9.660 -2.614 1.00 83.25 123 ALA A O 1
ATOM 1003 N N . ILE A 1 124 ? 7.027 -8.335 -2.485 1.00 80.31 124 ILE A N 1
ATOM 1004 C CA . ILE A 1 124 ? 7.296 -7.604 -3.734 1.00 80.31 124 ILE A CA 1
ATOM 1005 C C . ILE A 1 124 ? 8.640 -6.870 -3.646 1.00 80.31 124 ILE A C 1
ATOM 1007 O O . ILE A 1 124 ? 9.442 -6.954 -4.579 1.00 80.31 124 ILE A O 1
ATOM 1011 N N . VAL A 1 125 ? 8.908 -6.196 -2.523 1.00 77.88 125 VAL A N 1
ATOM 1012 C CA . VAL A 1 125 ? 10.174 -5.486 -2.289 1.00 77.88 125 VAL A CA 1
ATOM 1013 C C . VAL A 1 125 ? 11.352 -6.457 -2.265 1.00 77.88 125 VAL A C 1
ATOM 1015 O O . VAL A 1 125 ? 12.337 -6.210 -2.957 1.00 77.88 125 VAL A O 1
ATOM 1018 N N . ILE A 1 126 ? 11.251 -7.577 -1.541 1.00 81.50 126 ILE A N 1
ATOM 1019 C CA . ILE A 1 126 ? 12.311 -8.596 -1.494 1.00 81.50 126 ILE A CA 1
ATOM 1020 C C . ILE A 1 126 ? 12.601 -9.125 -2.898 1.00 81.50 126 ILE A C 1
ATOM 1022 O O . ILE A 1 126 ? 13.757 -9.138 -3.307 1.00 81.50 126 ILE A O 1
ATOM 1026 N N . VAL A 1 127 ? 11.575 -9.502 -3.665 1.00 81.25 127 VAL A N 1
ATOM 1027 C CA . VAL A 1 127 ? 11.754 -10.026 -5.028 1.00 81.25 127 VAL A CA 1
ATOM 1028 C C . VAL A 1 127 ? 12.416 -8.995 -5.945 1.00 81.25 127 VAL A C 1
ATOM 1030 O O . VAL A 1 127 ? 13.265 -9.365 -6.763 1.00 81.25 127 VAL A O 1
ATOM 1033 N N . ASP A 1 128 ? 12.055 -7.714 -5.840 1.00 74.75 128 ASP A N 1
ATOM 1034 C CA . ASP A 1 128 ? 12.701 -6.665 -6.636 1.00 74.75 128 ASP A CA 1
ATOM 1035 C C . ASP A 1 128 ? 14.172 -6.478 -6.242 1.00 74.75 128 ASP A C 1
ATOM 1037 O O . ASP A 1 128 ? 15.052 -6.410 -7.104 1.00 74.75 128 ASP A O 1
ATOM 1041 N N . LEU A 1 129 ? 14.454 -6.483 -4.939 1.00 74.00 129 LEU A N 1
ATOM 1042 C CA . LEU A 1 129 ? 15.793 -6.289 -4.390 1.00 74.00 129 LEU A CA 1
ATOM 1043 C C . LEU A 1 129 ? 16.710 -7.481 -4.700 1.00 74.00 129 LEU A C 1
ATOM 1045 O O . LEU A 1 129 ? 17.850 -7.279 -5.118 1.00 74.00 129 LEU A O 1
ATOM 1049 N N . SER A 1 130 ? 16.199 -8.713 -4.613 1.00 79.88 130 SER A N 1
ATOM 1050 C CA . SER A 1 130 ? 16.913 -9.924 -5.028 1.00 79.88 130 SER A CA 1
ATOM 1051 C C . SER A 1 130 ? 17.288 -9.870 -6.506 1.00 79.88 130 SER A C 1
ATOM 1053 O O . SER A 1 130 ? 18.432 -10.149 -6.850 1.00 79.88 130 SER A O 1
ATOM 1055 N N . LYS A 1 131 ? 16.370 -9.461 -7.393 1.00 74.12 131 LYS A N 1
ATOM 1056 C CA . LYS A 1 131 ? 16.671 -9.337 -8.830 1.00 74.12 131 LYS A CA 1
ATOM 1057 C C . LYS A 1 131 ? 17.756 -8.298 -9.106 1.00 74.12 131 LYS A C 1
ATOM 1059 O O . LYS A 1 131 ? 18.638 -8.555 -9.923 1.00 74.12 131 LYS A O 1
ATOM 1064 N N . ARG A 1 132 ? 17.719 -7.155 -8.413 1.00 71.38 132 ARG A N 1
ATOM 1065 C CA . ARG A 1 132 ? 18.761 -6.121 -8.524 1.00 71.38 132 ARG A CA 1
ATOM 1066 C C . ARG A 1 132 ? 20.115 -6.636 -8.036 1.00 71.38 132 ARG A C 1
ATOM 1068 O O . ARG A 1 132 ? 21.101 -6.472 -8.746 1.00 71.38 132 ARG A O 1
ATOM 1075 N N . LEU A 1 133 ? 20.158 -7.311 -6.886 1.00 74.19 133 LEU A N 1
ATOM 1076 C CA . LEU A 1 133 ? 21.381 -7.928 -6.359 1.00 74.19 133 LEU A CA 1
ATOM 1077 C C . LEU A 1 133 ? 21.965 -8.964 -7.324 1.00 74.19 133 LEU A C 1
ATOM 1079 O O . LEU A 1 133 ? 23.156 -8.910 -7.613 1.00 74.19 133 LEU A O 1
ATOM 1083 N N . TYR A 1 134 ? 21.133 -9.852 -7.878 1.00 74.25 134 TYR A N 1
ATOM 1084 C CA . TYR A 1 134 ? 21.580 -10.825 -8.878 1.00 74.25 134 TYR A CA 1
ATOM 1085 C C . TYR A 1 134 ? 22.171 -10.142 -10.113 1.00 74.25 134 TYR A C 1
ATOM 1087 O O . TYR A 1 134 ? 23.240 -10.545 -10.553 1.00 74.25 134 TYR A O 1
ATOM 1095 N N . SER A 1 135 ? 21.536 -9.079 -10.621 1.00 72.44 135 SER A N 1
ATOM 1096 C CA . SER A 1 135 ? 22.045 -8.355 -11.794 1.00 72.44 135 SER A CA 1
ATOM 1097 C C . SER A 1 135 ? 23.400 -7.676 -11.571 1.00 72.44 135 SER A C 1
ATOM 1099 O O . SER A 1 135 ? 24.163 -7.544 -12.519 1.00 72.44 135 SER A O 1
ATOM 1101 N N . ILE A 1 136 ? 23.703 -7.264 -10.334 1.00 72.56 136 ILE A N 1
ATOM 1102 C CA . ILE A 1 136 ? 24.990 -6.651 -9.967 1.00 72.56 136 ILE A CA 1
ATOM 1103 C C . ILE A 1 136 ? 26.080 -7.718 -9.817 1.00 72.56 136 ILE A C 1
ATOM 1105 O O . ILE A 1 136 ? 27.232 -7.453 -10.126 1.00 72.56 136 ILE A O 1
ATOM 1109 N N . ASN A 1 137 ? 25.726 -8.917 -9.347 1.00 65.69 137 ASN A N 1
ATOM 1110 C CA . ASN A 1 137 ? 26.683 -9.998 -9.103 1.00 65.69 137 ASN A CA 1
ATOM 1111 C C . ASN A 1 137 ? 27.004 -10.830 -10.361 1.00 65.69 137 ASN A C 1
ATOM 1113 O O . ASN A 1 137 ? 27.946 -11.616 -10.348 1.00 65.69 137 ASN A O 1
ATOM 1117 N N . SER A 1 138 ? 26.189 -10.716 -11.415 1.00 54.38 138 SER A N 1
ATOM 1118 C CA . SER A 1 138 ? 26.330 -11.453 -12.679 1.00 54.38 138 SER A CA 1
ATOM 1119 C C . SER A 1 138 ? 26.853 -10.606 -13.848 1.00 54.38 138 SER A C 1
ATOM 1121 O O . SER A 1 138 ? 26.782 -11.067 -14.988 1.00 54.38 138 SER A O 1
ATOM 1123 N N . GLY A 1 139 ? 27.288 -9.369 -13.595 1.00 46.41 139 GLY A N 1
ATOM 1124 C CA . GLY A 1 139 ? 27.946 -8.484 -14.564 1.00 46.41 139 GLY A CA 1
ATOM 1125 C C . GLY A 1 139 ? 29.384 -8.220 -14.154 1.00 46.41 139 GLY A C 1
ATOM 1126 O O . GLY A 1 139 ? 30.218 -8.077 -15.072 1.00 46.41 139 GLY A O 1
#

pLDDT: mean 71.33, std 12.14, range [29.73, 86.06]

Organism: Haemonchus contortus (NCBI:txid6289)

Sequence (139 aa):
MAVLTGHKCIALWFILLLTLISIVIYLDGGFDKQPYLMFVLFAIADVLYVSSIVWSMLSTTTFSLPQNYSHLYSYLYFHRDKVVQLAGFLLKITFECFLFAKIVLSKEVPLFMLLSPLWLILAIVIVDLSKRLYSINSG